Protein AF-A0A2N5ZML8-F1 (afdb_monomer)

Radius of gyration: 27.33 Å; Cα contacts (8 Å, |Δi|>4): 272; chains: 1; bounding box: 66×93×39 Å

pLDDT: mean 87.28, std 18.07, range [40.16, 98.75]

Organism: Muiribacterium halophilum (NCBI:txid2053465)

Mean predicted aligned error: 10.86 Å

Secondary structure (DSSP, 8-state):
--------SS---------------------------SEEEEEBTTB-BS--EEEESS-SSS--TTS-BPPPP-TTSEEEESSPPPTT-EEEE-TT---EETTEEP-SPPPEEE--TTS-BTTEEEESHHHHHHHHTT--HHHHHHHHHHHTTS----TGGGGS-TT-

Nearest PDB structures (foldseek):
  4uic-assembly1_A  TM=5.079E-01  e=5.083E-01  Geobacillus stearothermophilus
  4uj6-assembly1_A  TM=5.074E-01  e=5.748E-01  Geobacillus stearothermophilus
  2j71-assembly1_A  TM=3.634E-01  e=8.311E-01  Thermotoga maritima
  5fuc-assembly2_C  TM=2.654E-01  e=2.512E+00  Homo sapiens
  8i9v-assembly1_CK  TM=3.104E-01  e=4.940E+00  Thermochaetoides thermophila DSM 1495

Structure (mmCIF, N/CA/C/O backbone):
data_AF-A0A2N5ZML8-F1
#
_entry.id   AF-A0A2N5ZML8-F1
#
loop_
_atom_site.group_PDB
_atom_site.id
_atom_site.type_symbol
_atom_site.label_atom_id
_atom_site.label_alt_id
_atom_site.label_comp_id
_atom_site.label_asym_id
_atom_site.label_entity_id
_atom_site.label_seq_id
_atom_site.pdbx_PDB_ins_code
_atom_site.Cartn_x
_atom_site.Cartn_y
_atom_site.Cartn_z
_atom_site.occupancy
_atom_site.B_iso_or_equiv
_atom_site.auth_seq_id
_atom_site.auth_comp_id
_atom_site.auth_asym_id
_atom_site.auth_atom_id
_atom_site.pdbx_PDB_model_num
ATOM 1 N N . MET A 1 1 ? 26.554 -78.776 -4.660 1.00 40.16 1 MET A N 1
ATOM 2 C CA . MET A 1 1 ? 27.820 -78.808 -3.895 1.00 40.16 1 MET A CA 1
ATOM 3 C C . MET A 1 1 ? 28.630 -77.570 -4.257 1.00 40.16 1 MET A C 1
ATOM 5 O O . MET A 1 1 ? 28.949 -77.433 -5.425 1.00 40.16 1 MET A O 1
ATOM 9 N N . LYS A 1 2 ? 28.927 -76.731 -3.249 1.00 47.12 2 LYS A N 1
ATOM 10 C CA . LYS A 1 2 ? 30.032 -75.748 -3.158 1.00 47.12 2 LYS A CA 1
ATOM 11 C C . LYS A 1 2 ? 30.004 -74.610 -4.202 1.00 47.12 2 LYS A C 1
ATOM 13 O O . LYS A 1 2 ? 30.391 -74.798 -5.344 1.00 47.12 2 LYS A O 1
ATOM 18 N N . ASN A 1 3 ? 29.451 -73.437 -3.864 1.00 50.00 3 ASN A N 1
ATOM 19 C CA . ASN A 1 3 ? 30.192 -72.299 -3.277 1.00 50.00 3 ASN A CA 1
ATOM 20 C C . ASN A 1 3 ? 31.675 -72.317 -3.654 1.00 50.00 3 ASN A C 1
ATOM 22 O O . ASN A 1 3 ? 32.345 -73.254 -3.239 1.00 50.00 3 ASN A O 1
ATOM 26 N N . ASN A 1 4 ? 32.140 -71.306 -4.404 1.00 49.97 4 ASN A N 1
ATOM 27 C CA . ASN A 1 4 ? 33.482 -70.695 -4.325 1.00 49.97 4 ASN A CA 1
ATOM 28 C C . ASN A 1 4 ? 33.720 -69.713 -5.489 1.00 49.97 4 ASN A C 1
ATOM 30 O O . ASN A 1 4 ? 34.640 -69.885 -6.280 1.00 49.97 4 ASN A O 1
ATOM 34 N N . LEU A 1 5 ? 32.913 -68.655 -5.602 1.00 44.84 5 LEU A N 1
ATOM 35 C CA . LEU A 1 5 ? 33.304 -67.512 -6.441 1.00 44.84 5 LEU A CA 1
ATOM 36 C C . LEU A 1 5 ? 32.982 -66.177 -5.761 1.00 44.84 5 LEU A C 1
ATOM 38 O O . LEU A 1 5 ? 32.543 -65.220 -6.380 1.00 44.84 5 LEU A O 1
ATOM 42 N N . PHE A 1 6 ? 33.208 -66.152 -4.446 1.00 55.62 6 PHE A N 1
ATOM 43 C CA . PHE A 1 6 ? 33.085 -64.987 -3.566 1.00 55.62 6 PHE A CA 1
ATOM 44 C C . PHE A 1 6 ? 34.474 -64.403 -3.205 1.00 55.62 6 PHE A C 1
ATOM 46 O O . PHE A 1 6 ? 34.642 -63.813 -2.146 1.00 55.62 6 PHE A O 1
ATOM 53 N N . ILE A 1 7 ? 35.497 -64.614 -4.054 1.00 55.31 7 ILE A N 1
ATOM 54 C CA . ILE A 1 7 ? 36.909 -64.219 -3.813 1.00 55.31 7 ILE A CA 1
ATOM 55 C C . ILE A 1 7 ? 37.509 -63.488 -5.038 1.00 55.31 7 ILE A C 1
ATOM 57 O O . ILE A 1 7 ? 38.661 -63.667 -5.401 1.00 55.31 7 ILE A O 1
ATOM 61 N N . ILE A 1 8 ? 36.735 -62.635 -5.716 1.00 51.06 8 ILE A N 1
ATOM 62 C CA . ILE A 1 8 ? 37.294 -61.661 -6.690 1.00 51.06 8 ILE A CA 1
ATOM 63 C C . ILE A 1 8 ? 37.031 -60.215 -6.208 1.00 51.06 8 ILE A C 1
ATOM 65 O O . ILE A 1 8 ? 37.122 -59.242 -6.944 1.00 51.06 8 ILE A O 1
ATOM 69 N N . ILE A 1 9 ? 36.757 -60.064 -4.908 1.00 56.03 9 ILE A N 1
ATOM 70 C CA . ILE A 1 9 ? 36.720 -58.789 -4.184 1.00 56.03 9 ILE A CA 1
ATOM 71 C C . ILE A 1 9 ? 38.067 -58.637 -3.462 1.00 56.03 9 ILE A C 1
ATOM 73 O O . ILE A 1 9 ? 38.121 -58.889 -2.265 1.00 56.03 9 ILE A O 1
ATOM 77 N N . LEU A 1 10 ? 39.172 -58.322 -4.161 1.00 54.88 10 LEU A N 1
ATOM 78 C CA . LEU A 1 10 ? 40.371 -57.769 -3.485 1.00 54.88 10 LEU A CA 1
ATOM 79 C C . LEU A 1 10 ? 41.487 -57.173 -4.371 1.00 54.88 10 LEU A C 1
ATOM 81 O O . LEU A 1 10 ? 42.596 -57.018 -3.869 1.00 54.88 10 LEU A O 1
ATOM 85 N N . LEU A 1 11 ? 41.308 -56.857 -5.661 1.00 56.44 11 LEU A N 1
ATOM 86 C CA . LEU A 1 11 ? 42.501 -56.473 -6.444 1.00 56.44 11 LEU A CA 1
ATOM 87 C C . LEU A 1 11 ? 42.290 -55.518 -7.619 1.00 56.44 11 LEU A C 1
ATOM 89 O O . LEU A 1 11 ? 42.811 -55.755 -8.698 1.00 56.44 11 LEU A O 1
ATOM 93 N N . ILE A 1 12 ? 41.601 -54.400 -7.383 1.00 55.16 12 ILE A N 1
ATOM 94 C CA . ILE A 1 12 ? 41.799 -53.148 -8.136 1.00 55.16 12 ILE A CA 1
ATOM 95 C C . ILE A 1 12 ? 41.566 -51.989 -7.156 1.00 55.16 12 ILE A C 1
ATOM 97 O O . ILE A 1 12 ? 40.493 -51.414 -7.019 1.00 55.16 12 ILE A O 1
ATOM 101 N N . SER A 1 13 ? 42.605 -51.730 -6.367 1.00 53.75 13 SER A N 1
ATOM 102 C CA . SER A 1 13 ? 42.836 -50.439 -5.726 1.00 53.75 13 SER A CA 1
ATOM 103 C C . SER A 1 13 ? 43.884 -49.724 -6.577 1.00 53.75 13 SER A C 1
ATOM 105 O O . SER A 1 13 ? 44.772 -50.392 -7.103 1.00 53.75 13 SER A O 1
ATOM 107 N N . LEU A 1 14 ? 43.778 -48.396 -6.671 1.00 57.91 14 LEU A N 1
ATOM 108 C CA . LEU A 1 14 ? 44.571 -47.451 -7.478 1.00 57.91 14 LEU A CA 1
ATOM 109 C C . LEU A 1 14 ? 43.978 -47.094 -8.849 1.00 57.91 14 LEU A C 1
ATOM 111 O O . LEU A 1 14 ? 44.525 -47.420 -9.899 1.00 57.91 14 LEU A O 1
ATOM 115 N N . VAL A 1 15 ? 42.932 -46.266 -8.817 1.00 58.19 15 VAL A N 1
ATOM 116 C CA . VAL A 1 15 ? 42.762 -45.206 -9.820 1.00 58.19 15 VAL A CA 1
ATOM 117 C C . VAL A 1 15 ? 42.612 -43.876 -9.078 1.00 58.19 15 VAL A C 1
ATOM 119 O O . VAL A 1 15 ? 41.584 -43.577 -8.486 1.00 58.19 15 VAL A O 1
ATOM 122 N N . PHE A 1 16 ? 43.735 -43.161 -9.038 1.00 55.12 16 PHE A N 1
ATOM 123 C CA 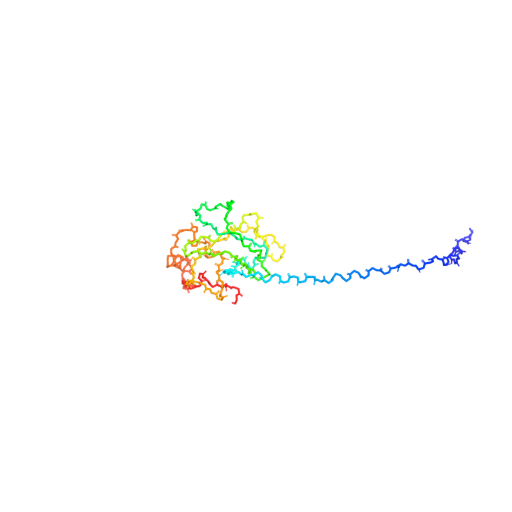. PHE A 1 16 ? 43.922 -41.710 -8.994 1.00 55.12 16 PHE A CA 1
ATOM 124 C C . PHE A 1 16 ? 42.802 -40.836 -8.399 1.00 55.12 16 PHE A C 1
ATOM 126 O O . PHE A 1 16 ? 41.847 -40.454 -9.070 1.00 55.12 16 PHE A O 1
ATOM 133 N N . LEU A 1 17 ? 43.032 -40.387 -7.158 1.00 52.25 17 LEU A N 1
ATOM 134 C CA . LEU A 1 17 ? 42.481 -39.134 -6.651 1.00 52.25 17 LEU A CA 1
ATOM 135 C C . LEU A 1 17 ? 43.165 -37.957 -7.361 1.00 52.25 17 LEU A C 1
ATOM 137 O O . LEU A 1 17 ? 44.281 -37.587 -7.005 1.00 52.25 17 LEU A O 1
ATOM 141 N N . THR A 1 18 ? 42.470 -37.332 -8.310 1.00 61.50 18 THR A N 1
ATOM 142 C CA . THR A 1 18 ? 42.708 -35.935 -8.704 1.00 61.50 18 THR A CA 1
ATOM 143 C C . THR A 1 18 ? 41.365 -35.270 -9.015 1.00 61.50 18 THR A C 1
ATOM 145 O O . THR A 1 18 ? 40.982 -35.144 -10.174 1.00 61.50 18 THR A O 1
ATOM 148 N N . SER A 1 19 ? 40.627 -34.843 -7.987 1.00 50.84 19 SER A N 1
ATOM 149 C CA . SER A 1 19 ? 39.637 -33.778 -8.177 1.00 50.84 19 SER A CA 1
ATOM 150 C C . SER A 1 19 ? 40.286 -32.482 -7.732 1.00 50.84 19 SER A C 1
ATOM 152 O O . SER A 1 19 ? 40.497 -32.239 -6.545 1.00 50.84 19 SER A O 1
ATOM 154 N N . CYS A 1 20 ? 40.672 -31.704 -8.735 1.00 63.31 20 CYS A N 1
ATOM 155 C CA . CYS A 1 20 ? 41.146 -30.342 -8.607 1.00 63.31 20 CYS A CA 1
ATOM 156 C C . CYS A 1 20 ? 40.059 -29.477 -7.956 1.00 63.31 20 CYS A C 1
ATOM 158 O O . CYS A 1 20 ? 38.864 -29.685 -8.176 1.00 63.31 20 CYS A O 1
ATOM 160 N N . GLY A 1 21 ? 40.503 -28.537 -7.126 1.00 56.66 21 GLY A N 1
ATOM 161 C CA . GLY A 1 21 ? 39.654 -27.596 -6.425 1.00 56.66 21 GLY A CA 1
ATOM 162 C C . GLY A 1 21 ? 38.862 -26.692 -7.366 1.00 56.66 21 GLY A C 1
ATOM 163 O O . GLY A 1 21 ? 39.328 -26.281 -8.424 1.00 56.66 21 GLY A O 1
ATOM 164 N N . GLY A 1 22 ? 37.666 -26.345 -6.909 1.00 48.38 22 GLY A N 1
ATOM 165 C CA . GLY A 1 22 ? 36.822 -25.299 -7.466 1.00 48.38 22 GLY A CA 1
ATOM 166 C C . GLY A 1 22 ? 36.186 -24.535 -6.316 1.00 48.38 22 GLY A C 1
ATOM 167 O O . GLY A 1 22 ? 34.977 -24.583 -6.127 1.00 48.38 22 GLY A O 1
ATOM 168 N N . GLY A 1 23 ? 37.016 -23.889 -5.494 1.00 50.84 23 GLY A N 1
ATOM 169 C CA . GLY A 1 23 ? 36.563 -22.888 -4.535 1.00 50.84 23 GLY A CA 1
ATOM 170 C C . GLY A 1 23 ? 36.139 -21.641 -5.298 1.00 50.84 23 GLY A C 1
ATOM 171 O O . GLY A 1 23 ? 36.911 -20.694 -5.417 1.00 50.84 23 GLY A O 1
ATOM 172 N N . GLY A 1 24 ? 34.932 -21.669 -5.860 1.00 46.97 24 GLY A N 1
ATOM 173 C CA . GLY A 1 24 ? 34.256 -20.496 -6.394 1.00 46.97 24 GLY A CA 1
ATOM 174 C C . GLY A 1 24 ? 33.826 -19.608 -5.237 1.00 46.97 24 GLY A C 1
ATOM 175 O O . GLY A 1 24 ? 32.663 -19.598 -4.854 1.00 46.97 24 GLY A O 1
ATOM 176 N N . GLY A 1 25 ? 34.787 -18.897 -4.649 1.00 45.62 25 GLY A N 1
ATOM 177 C CA . GLY A 1 25 ? 34.514 -17.730 -3.829 1.00 45.62 25 GLY A CA 1
ATOM 178 C C . GLY A 1 25 ? 33.960 -16.644 -4.737 1.00 45.62 25 GLY A C 1
ATOM 179 O O . GLY A 1 25 ? 34.689 -15.750 -5.156 1.00 45.62 25 GLY A O 1
ATOM 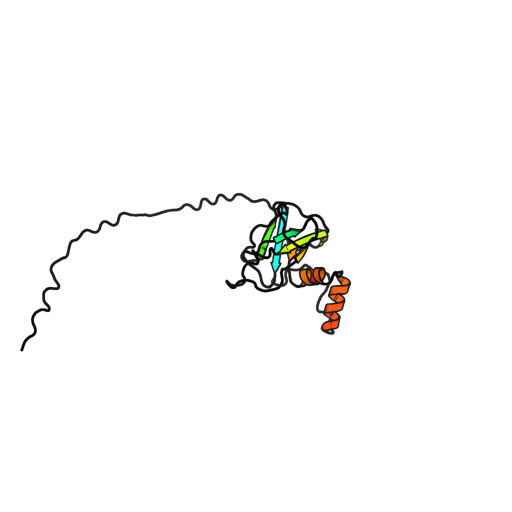180 N N . SER A 1 26 ? 32.676 -16.739 -5.069 1.00 48.50 26 SER A N 1
ATOM 181 C CA . SER A 1 26 ? 31.911 -15.569 -5.458 1.00 48.50 26 SER A CA 1
ATOM 182 C C . SER A 1 26 ? 31.920 -14.667 -4.238 1.00 48.50 26 SER A C 1
ATOM 184 O O . SER A 1 26 ? 31.148 -14.849 -3.300 1.00 48.50 26 SER A O 1
ATOM 186 N N . THR A 1 27 ? 32.847 -13.712 -4.218 1.00 50.59 27 THR A N 1
ATOM 187 C CA . THR A 1 27 ? 32.630 -12.484 -3.468 1.00 50.59 27 THR A CA 1
ATOM 188 C C . THR A 1 27 ? 31.223 -12.032 -3.838 1.00 50.59 27 THR A C 1
ATOM 190 O O . THR A 1 27 ? 30.980 -11.839 -5.037 1.00 50.59 27 THR A O 1
ATOM 193 N N . PRO A 1 28 ? 30.279 -11.884 -2.893 1.00 48.94 28 PRO A N 1
ATOM 194 C CA . PRO A 1 28 ? 29.143 -11.053 -3.196 1.00 48.94 28 PRO A CA 1
ATOM 195 C C . PRO A 1 28 ? 29.774 -9.698 -3.489 1.00 48.94 28 PRO A C 1
ATOM 197 O O . PRO A 1 28 ? 30.307 -9.032 -2.598 1.00 48.94 28 PRO A O 1
ATOM 200 N N . ILE A 1 29 ? 29.790 -9.315 -4.765 1.00 44.28 29 ILE A N 1
ATOM 201 C CA . ILE A 1 29 ? 29.773 -7.909 -5.114 1.00 44.28 29 ILE A CA 1
ATOM 202 C C . ILE A 1 29 ? 28.430 -7.465 -4.550 1.00 44.28 29 ILE A C 1
ATOM 204 O O . ILE A 1 29 ? 27.406 -7.469 -5.222 1.00 44.28 29 ILE A O 1
ATOM 208 N N . SER A 1 30 ? 28.440 -7.145 -3.257 1.00 47.50 30 SER A N 1
ATOM 209 C CA . SER A 1 30 ? 27.522 -6.191 -2.685 1.00 47.50 30 SER A CA 1
ATOM 210 C C . SER A 1 30 ? 27.957 -4.869 -3.299 1.00 47.50 30 SER A C 1
ATOM 212 O O . SER A 1 30 ? 28.601 -4.029 -2.675 1.00 47.50 30 SER A O 1
ATOM 214 N N . SER A 1 31 ? 27.670 -4.708 -4.591 1.00 43.41 31 SER A N 1
ATOM 215 C CA . SER A 1 31 ? 27.354 -3.405 -5.125 1.00 43.41 31 SER A CA 1
ATOM 216 C C . SER A 1 31 ? 26.086 -3.022 -4.383 1.00 43.41 31 SER A C 1
ATOM 218 O O . SER A 1 31 ? 24.978 -3.228 -4.874 1.00 43.41 31 SER A O 1
ATOM 220 N N . SER A 1 32 ? 26.248 -2.528 -3.154 1.00 47.50 32 SER A N 1
ATOM 221 C CA . SER A 1 32 ? 25.233 -1.724 -2.509 1.00 47.50 32 SER A CA 1
ATOM 222 C C . SER A 1 32 ? 25.184 -0.442 -3.330 1.00 47.50 32 SER A C 1
ATOM 224 O O . SER A 1 32 ? 25.756 0.591 -2.977 1.00 47.50 32 SER A O 1
ATOM 226 N N . THR A 1 33 ? 24.566 -0.519 -4.506 1.00 55.53 33 THR A N 1
ATOM 227 C CA . THR A 1 33 ? 23.884 0.632 -5.064 1.00 55.53 33 THR A CA 1
ATOM 228 C C . THR A 1 33 ? 22.935 1.043 -3.957 1.00 55.53 33 THR A C 1
ATOM 230 O O . THR A 1 33 ? 21.946 0.363 -3.703 1.00 55.53 33 THR A O 1
ATOM 233 N N . ASN A 1 34 ? 23.327 2.072 -3.205 1.00 70.69 34 ASN A N 1
ATOM 234 C CA . ASN A 1 34 ? 22.455 2.713 -2.242 1.00 70.69 34 ASN A CA 1
ATOM 235 C C . ASN A 1 34 ? 21.340 3.330 -3.079 1.00 70.69 34 ASN A C 1
ATOM 237 O O . ASN A 1 34 ? 21.493 4.425 -3.619 1.00 70.69 34 ASN A O 1
ATOM 241 N N . VAL A 1 35 ? 20.276 2.562 -3.299 1.00 81.19 35 VAL A N 1
ATOM 242 C CA . VAL A 1 35 ? 19.078 3.054 -3.958 1.00 81.19 35 VAL A CA 1
ATOM 243 C C . VAL A 1 35 ? 18.432 3.995 -2.953 1.00 81.19 35 VAL A C 1
ATOM 245 O O . VAL A 1 35 ? 18.005 3.572 -1.882 1.00 81.19 35 VAL A O 1
ATOM 248 N N . SER A 1 36 ? 18.449 5.287 -3.265 1.00 91.38 36 SER A N 1
ATOM 249 C CA . SER A 1 36 ? 17.751 6.284 -2.465 1.00 91.38 36 SER A CA 1
ATOM 250 C C . SER A 1 36 ? 16.292 6.283 -2.887 1.00 91.38 36 SER A C 1
ATOM 252 O O . SER A 1 36 ? 15.984 6.634 -4.026 1.00 91.38 36 SER A O 1
ATOM 254 N N . TYR A 1 37 ? 15.404 5.893 -1.980 1.00 94.75 37 TYR A N 1
ATOM 255 C CA . TYR A 1 37 ? 13.969 5.998 -2.205 1.00 94.75 37 TYR A CA 1
ATOM 256 C C . TYR A 1 37 ? 13.481 7.411 -1.880 1.00 94.75 37 TYR A C 1
ATOM 258 O O . TYR A 1 37 ? 13.933 8.024 -0.913 1.00 94.75 37 TYR A O 1
ATOM 266 N N . ALA A 1 38 ? 12.568 7.924 -2.701 1.00 95.88 38 ALA A N 1
ATOM 267 C CA . ALA A 1 38 ? 11.827 9.150 -2.440 1.00 95.88 38 ALA A CA 1
ATOM 268 C C . ALA A 1 38 ? 10.822 8.951 -1.295 1.00 95.88 38 ALA A C 1
ATOM 270 O O . ALA A 1 38 ? 10.658 9.841 -0.466 1.00 95.88 38 ALA A O 1
ATOM 271 N N . PHE A 1 39 ? 10.190 7.775 -1.224 1.00 97.06 39 PHE A N 1
ATOM 272 C CA . PHE A 1 39 ? 9.391 7.338 -0.080 1.00 97.06 39 PHE A CA 1
ATOM 273 C C . PHE A 1 39 ? 9.321 5.808 -0.005 1.00 97.06 39 PHE A C 1
ATOM 275 O O . PHE A 1 39 ? 9.642 5.105 -0.970 1.00 97.06 39 PHE A O 1
ATOM 282 N N . THR A 1 40 ? 8.893 5.298 1.152 1.00 98.00 40 THR A N 1
ATOM 283 C CA . THR A 1 40 ? 8.691 3.864 1.383 1.00 98.00 40 THR A CA 1
ATOM 284 C C . THR A 1 40 ? 7.248 3.549 1.754 1.00 98.00 40 THR A C 1
ATOM 286 O O . THR A 1 40 ? 6.505 4.412 2.228 1.00 98.00 40 THR A O 1
ATOM 289 N N . GLY A 1 41 ? 6.847 2.305 1.523 1.00 98.00 41 GLY A N 1
ATOM 290 C CA . GLY A 1 41 ? 5.557 1.775 1.935 1.00 98.00 41 GLY A CA 1
ATOM 291 C C . GLY A 1 41 ? 5.684 0.376 2.519 1.00 98.00 41 GLY A C 1
ATOM 292 O O . GLY A 1 41 ? 6.760 -0.224 2.488 1.00 98.00 41 GLY A O 1
ATOM 293 N N . VAL A 1 42 ? 4.587 -0.123 3.078 1.00 98.44 42 VAL A N 1
ATOM 294 C CA . VAL A 1 42 ? 4.480 -1.482 3.613 1.00 98.44 42 VAL A CA 1
ATOM 295 C C . VAL A 1 42 ? 3.187 -2.140 3.145 1.00 98.44 42 VAL A C 1
ATOM 297 O O . VAL A 1 42 ? 2.116 -1.546 3.245 1.00 98.44 42 VAL A O 1
ATOM 300 N N . ALA A 1 43 ? 3.298 -3.357 2.616 1.00 98.12 43 ALA A N 1
ATOM 301 C CA . ALA A 1 43 ? 2.182 -4.187 2.173 1.00 98.12 43 ALA A CA 1
ATOM 302 C C . ALA A 1 43 ? 1.766 -5.166 3.280 1.00 98.12 43 ALA A C 1
ATOM 304 O O . ALA A 1 43 ? 2.560 -6.033 3.663 1.00 98.12 43 ALA A O 1
ATOM 305 N N . VAL A 1 44 ? 0.535 -5.037 3.784 1.00 96.19 44 VAL A N 1
ATOM 306 C CA . VAL A 1 44 ? 0.082 -5.744 4.990 1.00 96.19 44 VAL A CA 1
ATOM 307 C C . VAL A 1 44 ? -1.269 -6.436 4.790 1.00 96.19 44 VAL A C 1
ATOM 309 O O . VAL A 1 44 ? -2.317 -5.819 4.945 1.00 96.19 44 VAL A O 1
ATOM 312 N N . ASP A 1 45 ? -1.232 -7.738 4.510 1.00 89.19 45 ASP A N 1
ATOM 313 C CA . ASP A 1 45 ? -2.352 -8.687 4.575 1.00 89.19 45 ASP A CA 1
ATOM 314 C C . ASP A 1 45 ? -1.876 -10.143 4.812 1.00 89.19 45 ASP A C 1
ATOM 316 O O . ASP A 1 45 ? -1.816 -10.979 3.903 1.00 89.19 45 ASP A O 1
ATOM 320 N N . PRO A 1 46 ? -1.520 -10.473 6.064 1.00 92.75 46 PRO A N 1
ATOM 321 C CA . PRO A 1 46 ? -0.160 -10.328 6.626 1.00 92.75 46 PRO A CA 1
ATOM 322 C C . PRO A 1 46 ? 0.977 -9.807 5.706 1.00 92.75 46 PRO A C 1
ATOM 324 O O . PRO A 1 46 ? 0.770 -9.567 4.527 1.00 92.75 46 PRO A O 1
ATOM 327 N N . TYR A 1 47 ? 2.218 -9.629 6.188 1.00 97.69 47 TYR A N 1
ATOM 328 C CA . TYR A 1 47 ? 3.290 -9.109 5.313 1.00 97.69 47 TYR A CA 1
ATOM 329 C C . TYR A 1 47 ? 3.420 -9.893 3.998 1.00 97.69 47 TYR A C 1
ATOM 331 O O . TYR A 1 47 ? 3.579 -11.122 4.001 1.00 97.69 47 TYR A O 1
ATOM 339 N N . ILE A 1 48 ? 3.343 -9.157 2.886 1.00 98.25 48 ILE A N 1
ATOM 340 C CA . ILE A 1 48 ? 3.424 -9.700 1.531 1.00 98.25 48 ILE A CA 1
ATOM 341 C C . ILE A 1 48 ? 4.824 -9.434 0.993 1.00 98.25 48 ILE A C 1
ATOM 343 O O . ILE A 1 48 ? 5.208 -8.285 0.784 1.00 98.25 48 ILE A O 1
ATOM 347 N N . GLN A 1 49 ? 5.576 -10.497 0.734 1.00 98.56 49 GLN A N 1
ATOM 348 C CA . GLN A 1 49 ? 6.919 -10.454 0.163 1.00 98.56 49 GLN A CA 1
ATOM 349 C C . GLN A 1 49 ? 6.863 -10.502 -1.368 1.00 98.56 49 GLN A C 1
ATOM 351 O O . GLN A 1 49 ? 6.038 -11.211 -1.939 1.00 98.56 49 GLN A O 1
ATOM 356 N N . ASN A 1 50 ? 7.799 -9.839 -2.044 1.00 98.44 50 ASN A N 1
ATOM 357 C CA . ASN A 1 50 ? 7.961 -9.812 -3.501 1.00 98.44 50 ASN A CA 1
ATOM 358 C C . ASN A 1 50 ? 6.807 -9.152 -4.279 1.00 98.44 50 ASN A C 1
ATOM 360 O O . ASN A 1 50 ? 6.740 -9.296 -5.501 1.00 98.44 50 ASN A O 1
ATOM 364 N N . ALA A 1 51 ? 5.917 -8.426 -3.603 1.00 98.69 51 ALA A N 1
ATOM 365 C CA . ALA A 1 51 ? 4.886 -7.633 -4.257 1.00 98.69 51 ALA A CA 1
ATOM 366 C C . ALA A 1 51 ? 5.490 -6.361 -4.864 1.00 98.69 51 ALA A C 1
ATOM 368 O O . ALA A 1 51 ? 6.474 -5.824 -4.349 1.00 98.69 51 ALA A O 1
ATOM 369 N N . LYS A 1 52 ? 4.900 -5.857 -5.948 1.00 98.69 52 LYS A N 1
ATOM 370 C CA . LYS A 1 52 ? 5.220 -4.536 -6.503 1.00 98.69 52 LYS A CA 1
ATOM 371 C C . LYS A 1 52 ? 3.987 -3.654 -6.528 1.00 98.69 52 LYS A C 1
ATOM 373 O O . LYS A 1 52 ? 2.873 -4.142 -6.689 1.00 98.69 52 LYS A O 1
ATOM 378 N N . PHE A 1 53 ? 4.224 -2.356 -6.434 1.00 98.75 53 PHE A N 1
ATOM 379 C CA . PHE A 1 53 ? 3.207 -1.320 -6.451 1.00 98.75 53 PHE A CA 1
ATOM 380 C C . PHE A 1 53 ? 3.548 -0.286 -7.514 1.00 98.75 53 PHE A C 1
ATOM 382 O O . PHE A 1 53 ? 4.724 -0.075 -7.817 1.00 98.75 53 PHE A O 1
ATOM 389 N N . TYR A 1 54 ? 2.536 0.370 -8.060 1.00 98.75 54 TYR A N 1
ATOM 390 C CA . TYR A 1 54 ? 2.705 1.492 -8.972 1.00 98.75 54 TYR A CA 1
ATOM 391 C C . TYR A 1 54 ? 1.985 2.732 -8.448 1.00 98.75 54 TYR A C 1
ATOM 393 O O . TYR A 1 54 ? 1.037 2.625 -7.666 1.00 98.75 54 TYR A O 1
ATOM 401 N N . ILE A 1 55 ? 2.486 3.903 -8.839 1.00 98.50 55 ILE A N 1
ATOM 402 C CA . ILE A 1 55 ? 1.791 5.171 -8.618 1.00 98.50 55 ILE A CA 1
ATOM 403 C C . ILE A 1 55 ? 0.886 5.391 -9.825 1.00 98.50 55 ILE A C 1
ATOM 405 O O . ILE A 1 55 ? 1.387 5.699 -10.904 1.00 98.50 55 ILE A O 1
ATOM 409 N N . ASP A 1 56 ? -0.413 5.232 -9.618 1.00 97.50 56 ASP A N 1
ATOM 410 C CA . ASP A 1 56 ? -1.449 5.461 -10.620 1.00 97.50 56 ASP A CA 1
ATOM 411 C C . ASP A 1 56 ? -1.654 6.975 -10.775 1.00 97.50 56 ASP A C 1
ATOM 413 O O . ASP A 1 56 ? -2.313 7.631 -9.961 1.00 97.50 56 ASP A O 1
ATOM 417 N N . LYS A 1 57 ? -0.961 7.565 -11.752 1.00 94.31 57 LYS A N 1
ATOM 418 C CA . LYS A 1 57 ? -0.862 9.031 -11.900 1.00 94.31 57 LYS A CA 1
ATOM 419 C C . LYS A 1 57 ? -2.070 9.621 -12.618 1.00 94.31 57 LYS A C 1
ATOM 421 O O . LYS A 1 57 ? -2.297 10.830 -12.518 1.00 94.31 57 LYS A O 1
ATOM 426 N N . ASN A 1 58 ? -2.781 8.812 -13.393 1.00 94.81 58 ASN A N 1
ATOM 427 C CA . ASN A 1 58 ? -3.964 9.220 -14.145 1.00 94.81 58 ASN A CA 1
ATOM 428 C C . ASN A 1 58 ? -5.277 8.722 -13.511 1.00 94.81 58 ASN A C 1
ATOM 430 O O . ASN A 1 58 ? -6.337 9.116 -14.001 1.00 94.81 58 ASN A O 1
ATOM 434 N N . ASP A 1 59 ? -5.193 7.951 -12.423 1.00 95.06 59 ASP A N 1
ATOM 435 C CA . ASP A 1 59 ? -6.301 7.381 -11.648 1.00 95.06 59 ASP A CA 1
ATOM 436 C C . ASP A 1 59 ? -7.256 6.542 -12.509 1.00 95.06 59 ASP A C 1
ATOM 438 O O . ASP A 1 59 ? -8.481 6.625 -12.388 1.00 95.06 59 ASP A O 1
ATOM 442 N N . ASP A 1 60 ? -6.696 5.759 -13.435 1.00 95.44 60 ASP A N 1
ATOM 443 C CA . ASP A 1 60 ? -7.475 4.865 -14.300 1.00 95.44 60 ASP A CA 1
ATOM 444 C C . ASP A 1 60 ? -7.547 3.420 -13.780 1.00 95.44 60 ASP A C 1
ATOM 446 O O . ASP A 1 60 ? -8.302 2.601 -14.318 1.00 95.44 60 ASP A O 1
ATOM 450 N N . GLY A 1 61 ? -6.818 3.112 -12.703 1.00 95.06 61 GLY A N 1
ATOM 451 C CA . GLY A 1 61 ? -6.783 1.796 -12.075 1.00 95.06 61 GLY A CA 1
ATOM 452 C C . GLY A 1 61 ? -5.997 0.745 -12.851 1.00 95.06 61 GLY A C 1
ATOM 453 O O . GLY A 1 61 ? -6.047 -0.430 -12.484 1.00 95.06 61 GLY A O 1
ATOM 454 N N . VAL A 1 62 ? -5.262 1.119 -13.899 1.00 96.00 62 VAL A N 1
ATOM 455 C CA . VAL A 1 62 ? -4.551 0.196 -14.786 1.00 96.00 62 VAL A CA 1
ATOM 456 C C . VAL A 1 62 ? -3.100 0.623 -14.941 1.00 96.00 62 VAL A C 1
ATOM 458 O O . VAL A 1 62 ? -2.797 1.647 -15.543 1.00 96.00 62 VAL A O 1
ATOM 461 N N . TYR A 1 63 ? -2.187 -0.247 -14.501 1.00 97.00 63 TYR A N 1
ATOM 462 C CA . TYR A 1 63 ? -0.764 -0.008 -14.712 1.00 97.00 63 TYR A CA 1
ATOM 463 C C . TYR A 1 63 ? -0.444 0.207 -16.197 1.00 97.00 63 TYR A C 1
ATOM 465 O O . TYR A 1 63 ? -0.673 -0.679 -17.031 1.00 97.00 63 TYR A O 1
ATOM 473 N N . SER A 1 64 ? 0.120 1.372 -16.504 1.00 94.88 64 SER A N 1
ATOM 474 C CA . SER A 1 64 ? 0.450 1.798 -17.862 1.00 94.88 64 SER A CA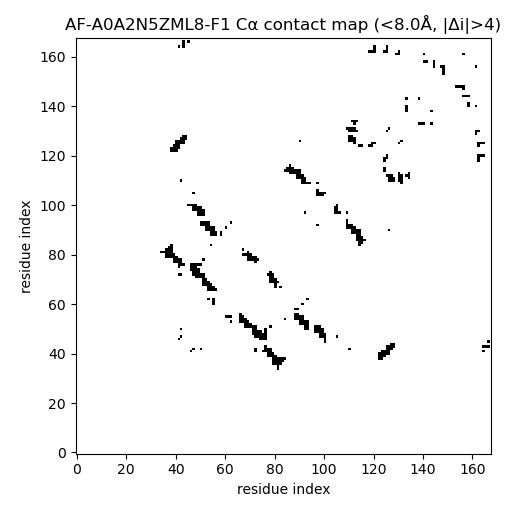 1
ATOM 475 C C . SER A 1 64 ? 1.928 2.172 -18.018 1.00 94.88 64 SER A C 1
ATOM 477 O O . SER A 1 64 ? 2.620 2.542 -17.067 1.00 94.88 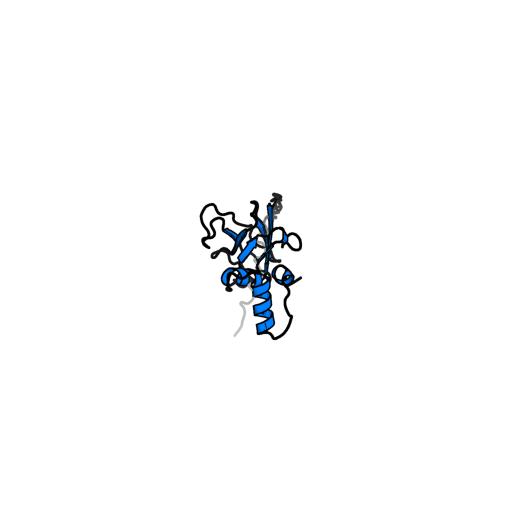64 SER A O 1
ATOM 479 N N . ASP A 1 65 ? 2.431 2.098 -19.256 1.00 91.44 65 ASP A N 1
ATOM 480 C CA . ASP A 1 65 ? 3.807 2.492 -19.574 1.00 91.44 65 ASP A CA 1
ATOM 481 C C . ASP A 1 65 ? 4.072 3.948 -19.150 1.00 91.44 65 ASP A C 1
ATOM 483 O O . ASP A 1 65 ? 3.418 4.883 -19.616 1.00 91.44 65 ASP A O 1
ATOM 487 N N . GLY A 1 66 ? 5.084 4.138 -18.301 1.00 91.38 66 GLY A N 1
ATOM 488 C CA . GLY A 1 66 ? 5.484 5.446 -17.776 1.00 91.38 66 GLY A CA 1
ATOM 489 C C . GLY A 1 66 ? 5.028 5.723 -16.345 1.00 91.38 66 GLY A C 1
ATOM 490 O O . GLY A 1 66 ? 5.469 6.715 -15.767 1.00 91.38 66 GLY A O 1
ATOM 491 N N . GLU A 1 67 ? 4.215 4.853 -15.749 1.00 97.06 67 GLU A N 1
ATOM 492 C CA . GLU A 1 67 ? 3.874 4.966 -14.335 1.00 97.06 67 GLU A CA 1
ATOM 493 C C . GLU A 1 67 ? 5.014 4.465 -13.437 1.00 97.06 67 GLU A C 1
ATOM 495 O O . GLU A 1 67 ? 5.602 3.406 -13.711 1.00 97.06 67 GLU A O 1
ATOM 500 N N . PRO A 1 68 ? 5.351 5.201 -12.359 1.00 97.94 68 PRO A N 1
ATOM 501 C CA . PRO A 1 68 ? 6.409 4.793 -11.448 1.00 97.94 68 PRO A CA 1
ATOM 502 C C . PRO A 1 68 ? 6.100 3.439 -10.814 1.00 97.94 68 PRO A C 1
ATOM 504 O O . PRO A 1 68 ? 5.009 3.237 -10.287 1.00 97.94 68 PRO A O 1
ATOM 507 N N . LEU A 1 69 ? 7.084 2.540 -10.811 1.00 98.19 69 LEU A N 1
ATOM 508 C CA . LEU A 1 69 ? 6.990 1.198 -10.234 1.00 98.19 69 LEU A CA 1
ATOM 509 C C . LEU A 1 69 ? 7.940 1.068 -9.037 1.00 98.19 69 LEU A C 1
ATOM 511 O O . LEU A 1 69 ? 9.082 1.534 -9.080 1.00 98.19 69 LEU A O 1
ATOM 515 N N . SER A 1 70 ? 7.486 0.417 -7.971 1.00 98.56 70 SER A N 1
ATOM 516 C CA . SER A 1 70 ? 8.265 0.224 -6.753 1.00 98.56 70 SER A CA 1
ATOM 517 C C . SER A 1 70 ? 9.349 -0.847 -6.908 1.00 98.56 70 SER A C 1
ATOM 519 O O . SER A 1 70 ? 9.334 -1.692 -7.813 1.00 98.56 70 SER A O 1
ATOM 521 N N . SER A 1 71 ? 10.259 -0.890 -5.935 1.00 98.56 71 SER A N 1
ATOM 522 C CA . SER A 1 71 ? 10.995 -2.115 -5.625 1.00 98.56 71 SER A CA 1
ATOM 523 C C . SER A 1 71 ? 10.026 -3.250 -5.270 1.00 98.56 71 SER A C 1
ATOM 525 O O . SER A 1 71 ? 8.886 -3.011 -4.871 1.00 98.56 71 SER A O 1
ATOM 527 N N . ALA A 1 72 ? 10.492 -4.495 -5.368 1.00 98.56 72 ALA A N 1
ATOM 528 C CA . ALA A 1 72 ? 9.775 -5.605 -4.753 1.00 98.56 72 ALA A CA 1
ATOM 529 C C . ALA A 1 72 ? 9.762 -5.428 -3.222 1.00 98.56 72 ALA A C 1
ATOM 531 O O . ALA A 1 72 ? 10.756 -4.948 -2.664 1.00 98.56 72 ALA A O 1
ATOM 532 N N . SER A 1 73 ? 8.661 -5.789 -2.564 1.00 98.62 73 SER A N 1
ATOM 533 C CA . SER A 1 73 ? 8.565 -5.773 -1.107 1.00 98.62 73 SER A CA 1
ATOM 534 C C . SER A 1 73 ? 9.444 -6.850 -0.468 1.00 98.62 73 SER A C 1
ATOM 536 O O . SER A 1 73 ? 9.612 -7.944 -1.015 1.00 98.62 73 SER A O 1
ATOM 538 N N . ASP A 1 74 ? 10.023 -6.545 0.688 1.00 98.06 74 ASP A N 1
ATOM 539 C CA . ASP A 1 74 ? 10.863 -7.475 1.441 1.00 98.06 74 ASP A CA 1
ATOM 540 C C . ASP A 1 74 ? 10.051 -8.424 2.348 1.00 98.06 74 ASP A C 1
ATOM 542 O O . ASP A 1 74 ? 8.826 -8.507 2.268 1.00 98.06 74 ASP A O 1
ATOM 546 N N . GLU A 1 75 ? 10.738 -9.191 3.200 1.00 96.88 75 GLU A N 1
ATOM 547 C CA . GLU A 1 75 ? 10.120 -10.138 4.147 1.00 96.88 75 GLU A CA 1
ATOM 548 C C . GLU A 1 75 ? 9.189 -9.468 5.171 1.00 96.88 75 GLU A C 1
ATOM 550 O O . GLU A 1 75 ? 8.314 -10.133 5.725 1.00 96.88 75 GLU A O 1
ATOM 555 N N . ASN A 1 76 ? 9.345 -8.162 5.396 1.00 96.56 76 ASN A N 1
ATOM 556 C CA . ASN A 1 76 ? 8.498 -7.350 6.269 1.00 96.56 76 ASN A CA 1
ATOM 557 C C . ASN A 1 76 ? 7.479 -6.529 5.461 1.00 96.56 76 ASN A C 1
ATOM 559 O O . ASN A 1 76 ? 6.942 -5.544 5.959 1.00 96.56 76 ASN A O 1
ATOM 563 N N . GLY A 1 77 ? 7.260 -6.878 4.190 1.00 97.94 77 GLY A N 1
ATOM 564 C CA . GLY A 1 77 ? 6.343 -6.178 3.297 1.00 97.94 77 GLY A CA 1
ATOM 565 C C . GLY A 1 77 ? 6.820 -4.793 2.859 1.00 97.94 77 GLY A C 1
ATOM 566 O O . GLY A 1 77 ? 6.058 -4.086 2.200 1.00 97.94 77 GLY A O 1
ATOM 567 N N . VAL A 1 78 ? 8.049 -4.381 3.187 1.00 98.19 78 VAL A N 1
ATOM 568 C CA . VAL A 1 78 ? 8.534 -3.021 2.922 1.00 98.19 78 VAL A CA 1
ATOM 569 C C . VAL A 1 78 ? 9.021 -2.892 1.486 1.00 98.19 78 VAL A C 1
ATOM 571 O O . VAL A 1 78 ? 9.841 -3.683 1.025 1.00 98.19 78 VAL A O 1
ATOM 574 N N . PHE A 1 79 ? 8.558 -1.859 0.789 1.00 98.62 79 PHE A N 1
ATOM 575 C CA . PHE A 1 79 ? 8.982 -1.501 -0.566 1.00 98.62 79 PHE A CA 1
ATOM 576 C C . PHE A 1 79 ? 9.300 -0.002 -0.661 1.00 98.62 79 PHE A C 1
ATOM 578 O O . PHE A 1 79 ? 8.961 0.782 0.230 1.00 98.62 79 PHE A O 1
ATOM 585 N N . GLY A 1 80 ? 9.944 0.420 -1.749 1.00 98.19 80 GLY A N 1
ATOM 586 C CA . GLY A 1 80 ? 10.282 1.823 -1.979 1.00 98.19 80 GLY A CA 1
ATOM 587 C C . GLY A 1 80 ? 10.091 2.273 -3.421 1.00 98.19 80 GLY A C 1
ATOM 588 O O . GLY A 1 80 ? 10.227 1.484 -4.357 1.00 98.19 80 GLY A O 1
ATOM 589 N N . PHE A 1 81 ? 9.808 3.562 -3.590 1.00 98.25 81 PHE A N 1
ATOM 590 C CA . PHE A 1 81 ? 9.787 4.239 -4.885 1.00 98.25 81 PHE A CA 1
ATOM 591 C C . PHE A 1 81 ? 10.963 5.201 -4.983 1.00 98.25 81 PHE A C 1
ATOM 593 O O . PHE A 1 81 ? 11.272 5.913 -4.032 1.00 98.25 81 PHE A O 1
ATOM 600 N N . THR A 1 82 ? 11.627 5.247 -6.133 1.00 97.38 82 THR A N 1
ATOM 601 C CA . THR A 1 82 ? 12.671 6.250 -6.414 1.00 97.38 82 THR A CA 1
ATOM 602 C C . THR A 1 82 ? 12.093 7.583 -6.884 1.00 97.38 82 THR A C 1
ATOM 604 O O . THR A 1 82 ? 12.784 8.596 -6.853 1.00 97.38 82 THR A O 1
ATOM 607 N N . GLU A 1 83 ? 10.832 7.583 -7.308 1.00 96.56 83 GLU A N 1
ATOM 608 C CA . GLU A 1 83 ? 10.088 8.766 -7.730 1.00 96.56 83 GLU A CA 1
ATOM 609 C C . GLU A 1 83 ? 9.085 9.186 -6.653 1.00 96.56 83 GLU A C 1
ATOM 611 O O . GLU A 1 83 ? 8.572 8.353 -5.905 1.00 96.56 83 GLU A O 1
ATOM 616 N N . SER A 1 84 ? 8.806 10.486 -6.564 1.00 95.50 84 SER A N 1
ATOM 617 C CA . SER A 1 84 ? 7.884 11.028 -5.565 1.00 95.50 84 SER A CA 1
ATOM 618 C C . SER A 1 84 ? 6.413 10.836 -5.954 1.00 95.50 84 SER A C 1
ATOM 620 O O . SER A 1 84 ? 6.023 10.965 -7.120 1.00 95.50 84 SER A O 1
ATOM 622 N N . ALA A 1 85 ? 5.578 10.622 -4.940 1.00 96.62 85 ALA A N 1
ATOM 623 C CA . ALA A 1 85 ? 4.128 10.749 -5.030 1.00 96.62 85 ALA A CA 1
ATOM 624 C C . ALA A 1 85 ? 3.675 12.153 -4.590 1.00 96.62 85 ALA A C 1
ATOM 626 O O . ALA A 1 85 ? 4.337 12.812 -3.783 1.00 96.62 85 ALA A O 1
ATOM 627 N N . ASN A 1 86 ? 2.545 12.607 -5.123 1.00 96.88 86 ASN A N 1
ATOM 628 C CA . ASN A 1 86 ? 1.817 13.777 -4.647 1.00 96.88 86 ASN A CA 1
ATOM 629 C C . ASN A 1 86 ? 0.674 13.331 -3.733 1.00 96.88 86 ASN A C 1
ATOM 631 O O . ASN A 1 86 ? 0.150 12.228 -3.882 1.00 96.88 86 ASN A O 1
ATOM 635 N N . LYS A 1 87 ? 0.257 14.204 -2.806 1.00 97.12 87 LYS A N 1
ATOM 636 C CA . LYS A 1 87 ? -0.949 13.963 -2.001 1.00 97.12 87 LYS A CA 1
ATOM 637 C C . LYS A 1 87 ? -2.141 13.716 -2.933 1.00 97.12 87 LYS A C 1
ATOM 639 O O . LYS A 1 87 ? -2.391 14.544 -3.809 1.00 97.12 87 LYS A O 1
ATOM 644 N N . GLY A 1 88 ? -2.850 12.611 -2.727 1.00 96.06 88 GLY A N 1
ATOM 645 C CA . GLY A 1 88 ? -3.980 12.193 -3.560 1.00 96.06 88 GLY A CA 1
ATOM 646 C C . GLY A 1 88 ? -3.644 11.151 -4.632 1.00 96.06 88 GLY A C 1
ATOM 647 O O . GLY A 1 88 ? -4.565 10.503 -5.122 1.00 96.06 88 GLY A O 1
ATOM 648 N N . ASP A 1 89 ? -2.365 10.942 -4.971 1.00 97.50 89 ASP A N 1
ATOM 649 C CA . ASP A 1 89 ? -1.973 9.874 -5.901 1.00 97.50 89 ASP A CA 1
ATOM 650 C C . ASP A 1 89 ? -2.384 8.504 -5.328 1.00 97.50 89 ASP A C 1
ATOM 652 O O . ASP A 1 89 ? -2.209 8.253 -4.129 1.00 97.50 89 ASP A O 1
ATOM 656 N N . LYS A 1 90 ? -2.885 7.591 -6.168 1.00 97.94 90 LYS A N 1
ATOM 657 C CA . LYS A 1 90 ? -3.187 6.219 -5.737 1.00 97.94 90 LYS A CA 1
ATOM 658 C C . LYS A 1 90 ? -1.955 5.336 -5.890 1.00 97.94 90 LYS A C 1
ATOM 660 O O . LYS A 1 90 ? -1.278 5.338 -6.913 1.00 97.94 90 LYS A O 1
ATOM 665 N N . ILE A 1 91 ? -1.664 4.567 -4.851 1.00 98.50 91 ILE A N 1
ATOM 666 C CA . ILE A 1 91 ? -0.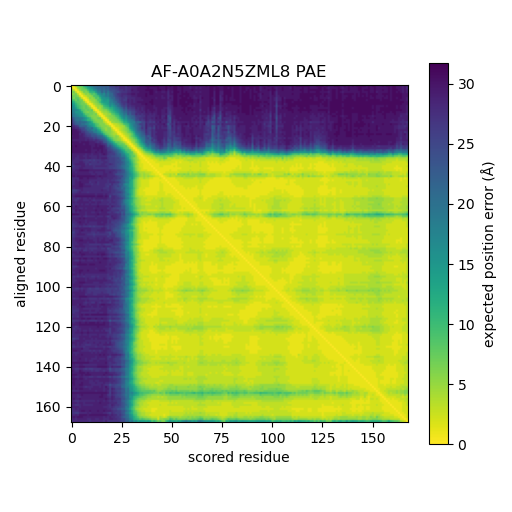616 3.553 -4.824 1.00 98.50 91 ILE A CA 1
ATOM 667 C C . ILE A 1 91 ? -1.313 2.202 -4.898 1.00 98.50 91 ILE A C 1
ATOM 669 O O . ILE A 1 91 ? -2.005 1.833 -3.949 1.00 98.50 91 ILE A O 1
ATOM 673 N N . ARG A 1 92 ? -1.153 1.476 -6.005 1.00 98.62 92 ARG A N 1
ATOM 674 C CA . ARG A 1 92 ? -1.894 0.235 -6.280 1.00 98.62 92 ARG A CA 1
ATOM 675 C C . ARG A 1 92 ? -0.955 -0.950 -6.449 1.00 98.62 92 ARG A C 1
ATOM 677 O O . ARG A 1 92 ? 0.141 -0.814 -6.993 1.00 98.62 92 ARG A O 1
ATOM 684 N N . MET A 1 93 ? -1.367 -2.119 -5.971 1.00 98.69 93 MET A N 1
ATOM 685 C CA . MET A 1 93 ? -0.645 -3.372 -6.180 1.00 98.69 93 MET A CA 1
ATOM 686 C C . MET A 1 93 ? -0.667 -3.751 -7.662 1.00 98.69 93 MET A C 1
ATOM 688 O O . MET A 1 93 ? -1.708 -3.730 -8.313 1.00 98.69 93 MET A O 1
ATOM 692 N N . HIS A 1 94 ? 0.485 -4.137 -8.200 1.00 98.25 94 HIS A N 1
ATOM 693 C CA . HIS A 1 94 ? 0.600 -4.552 -9.590 1.00 98.25 94 HIS A CA 1
ATOM 694 C C . HIS A 1 94 ? -0.036 -5.946 -9.790 1.00 98.25 94 HIS A C 1
ATOM 696 O O . HIS A 1 94 ? 0.407 -6.902 -9.144 1.00 98.25 94 HIS A O 1
ATOM 702 N N . PRO A 1 95 ? -0.979 -6.124 -10.739 1.00 96.56 95 PRO A N 1
ATOM 703 C CA . PRO A 1 95 ? -1.740 -7.370 -10.904 1.00 96.56 95 PRO A CA 1
ATOM 704 C C . PRO A 1 95 ? -0.873 -8.594 -11.226 1.00 96.56 95 PRO A C 1
ATOM 706 O O . PRO A 1 95 ? -1.114 -9.681 -10.715 1.00 96.56 95 PRO A O 1
ATOM 709 N N . ASP A 1 96 ? 0.192 -8.420 -12.011 1.00 96.88 96 ASP A N 1
ATOM 710 C CA . ASP A 1 96 ? 1.116 -9.523 -12.330 1.00 96.88 96 ASP A CA 1
ATOM 711 C C . ASP A 1 96 ? 2.232 -9.750 -11.290 1.00 96.88 96 ASP A C 1
ATOM 713 O O . ASP A 1 96 ? 3.051 -10.655 -11.446 1.00 96.88 96 ASP A O 1
ATOM 717 N N . ASN A 1 97 ? 2.318 -8.923 -10.241 1.00 97.69 97 ASN A N 1
ATOM 718 C CA . ASN A 1 97 ? 3.399 -8.966 -9.249 1.00 97.69 97 ASN A CA 1
ATOM 719 C C . ASN A 1 97 ? 2.831 -8.845 -7.825 1.00 97.69 97 ASN A C 1
ATOM 721 O O . ASN A 1 97 ? 3.249 -7.989 -7.050 1.00 97.69 97 ASN A O 1
ATOM 725 N N . MET A 1 98 ? 1.877 -9.713 -7.488 1.00 97.75 98 MET A N 1
ATOM 726 C CA . MET A 1 98 ? 1.177 -9.714 -6.194 1.00 97.75 98 MET A CA 1
ATOM 727 C C . MET A 1 98 ? 2.004 -10.289 -5.033 1.00 97.75 98 MET A C 1
ATOM 729 O O . MET A 1 98 ? 1.656 -10.103 -3.874 1.00 97.75 98 MET A O 1
ATOM 733 N N . GLY A 1 99 ? 3.109 -10.981 -5.322 1.00 98.06 99 GLY A N 1
ATOM 734 C CA . GLY A 1 99 ? 3.998 -11.525 -4.298 1.00 98.06 99 GLY A CA 1
ATOM 735 C C . GLY A 1 99 ? 3.461 -12.772 -3.582 1.00 98.06 99 GLY A C 1
ATOM 736 O O . GLY A 1 99 ? 2.664 -13.552 -4.113 1.00 98.06 99 GLY A O 1
ATOM 737 N N . THR A 1 100 ? 3.974 -13.006 -2.377 1.00 98.06 100 THR A N 1
ATOM 738 C CA . THR A 1 100 ? 3.743 -14.211 -1.576 1.00 98.06 100 THR A CA 1
ATOM 739 C C . THR A 1 100 ? 3.673 -13.896 -0.088 1.00 98.06 100 THR A C 1
ATOM 741 O O . THR A 1 100 ? 4.425 -13.055 0.398 1.00 98.06 100 THR A O 1
ATOM 744 N N . HIS A 1 101 ? 2.886 -14.665 0.658 1.00 96.31 101 HIS A N 1
ATOM 745 C CA . HIS A 1 101 ? 2.938 -14.716 2.115 1.00 96.31 101 HIS A CA 1
ATOM 746 C C . HIS A 1 101 ? 3.322 -16.129 2.565 1.00 96.31 101 HIS A C 1
ATOM 748 O O . HIS A 1 101 ? 2.686 -17.108 2.171 1.00 96.31 101 HIS A O 1
ATOM 754 N N . SER A 1 102 ? 4.376 -16.254 3.378 1.00 94.31 102 SER A N 1
ATOM 755 C CA . SER A 1 102 ? 4.864 -17.551 3.880 1.00 94.31 102 SER A CA 1
ATOM 756 C C . SER A 1 102 ? 5.114 -18.587 2.763 1.00 94.31 102 SER A C 1
ATOM 758 O O . SER A 1 102 ? 4.815 -19.771 2.906 1.00 94.31 102 SER A O 1
ATOM 760 N N . GLY A 1 103 ? 5.641 -18.126 1.622 1.00 94.56 103 GLY A N 1
ATOM 761 C CA . GLY A 1 103 ? 5.936 -18.941 0.434 1.00 94.56 103 GLY A CA 1
ATOM 762 C C . GLY A 1 103 ? 4.727 -19.290 -0.442 1.00 94.56 103 GLY A C 1
ATOM 763 O O . GLY A 1 103 ? 4.909 -19.870 -1.510 1.00 94.56 103 GLY A O 1
ATOM 764 N N . GLN A 1 104 ? 3.514 -18.906 -0.040 1.00 97.00 104 GLN A N 1
ATOM 765 C CA . GLN A 1 104 ? 2.296 -19.094 -0.825 1.00 97.00 104 GLN A CA 1
ATOM 766 C C . GLN A 1 104 ? 1.987 -17.830 -1.623 1.00 97.00 104 GLN A C 1
ATOM 768 O O . GLN A 1 104 ? 2.064 -16.730 -1.084 1.00 97.00 104 GLN A O 1
ATOM 773 N N . THR A 1 105 ? 1.617 -17.977 -2.895 1.00 96.69 105 THR A N 1
ATOM 774 C CA . THR A 1 105 ? 1.183 -16.854 -3.737 1.00 96.69 105 THR A CA 1
ATOM 775 C C . THR A 1 105 ? 0.020 -16.111 -3.089 1.00 96.69 105 THR A C 1
ATOM 777 O O . THR A 1 105 ? -0.958 -16.734 -2.666 1.00 96.69 105 THR A O 1
ATOM 780 N N . TYR A 1 106 ? 0.130 -14.784 -3.016 1.00 97.19 106 TYR A N 1
ATOM 781 C CA . TYR A 1 106 ? -0.975 -13.944 -2.576 1.00 97.19 106 TYR A CA 1
ATOM 782 C C . TYR A 1 106 ? -2.106 -14.012 -3.610 1.00 97.19 106 TYR A C 1
ATOM 784 O O . TYR A 1 106 ? -1.872 -13.877 -4.807 1.00 97.19 106 TYR A O 1
ATOM 792 N N . THR A 1 107 ? -3.325 -14.281 -3.145 1.00 95.94 107 THR A N 1
ATOM 793 C CA . THR A 1 107 ? -4.523 -14.462 -3.990 1.00 95.94 107 THR A CA 1
ATOM 794 C C . THR A 1 107 ? -5.700 -13.608 -3.518 1.00 95.94 107 THR A C 1
ATOM 796 O O . THR A 1 107 ? -6.826 -13.824 -3.959 1.00 95.94 107 THR A O 1
ATOM 799 N N . GLY A 1 108 ? -5.441 -12.676 -2.596 1.00 95.00 108 GLY A N 1
ATOM 800 C CA . GLY A 1 108 ? -6.433 -11.714 -2.134 1.00 95.00 108 GLY A CA 1
ATOM 801 C C . GLY A 1 108 ? -6.666 -10.595 -3.146 1.00 95.00 108 GLY A C 1
ATOM 802 O O . GLY A 1 108 ? -6.159 -10.626 -4.269 1.00 95.00 108 GLY A O 1
ATOM 803 N N . GLU A 1 109 ? -7.449 -9.608 -2.724 1.00 95.75 109 GLU A N 1
ATOM 804 C CA . GLU A 1 109 ? -7.724 -8.410 -3.516 1.00 95.75 109 GLU A CA 1
ATOM 805 C C . GLU A 1 109 ? -6.449 -7.589 -3.742 1.00 95.75 109 GLU A C 1
ATOM 807 O O . GLU A 1 109 ? -5.547 -7.564 -2.903 1.00 95.75 109 GLU A O 1
ATOM 812 N N . LEU A 1 110 ? -6.370 -6.886 -4.873 1.00 97.62 110 LEU A N 1
ATOM 813 C CA . LEU A 1 110 ? -5.265 -5.960 -5.108 1.00 97.62 110 LEU A CA 1
ATOM 814 C C . LEU A 1 110 ? -5.327 -4.837 -4.079 1.00 97.62 110 LEU A C 1
ATOM 816 O O . LEU A 1 110 ? -6.316 -4.112 -3.997 1.00 97.62 110 LEU A O 1
ATOM 820 N N . LEU A 1 111 ? -4.260 -4.708 -3.293 1.00 98.25 111 LEU A N 1
ATOM 821 C CA . LEU A 1 111 ? -4.220 -3.697 -2.252 1.00 98.25 111 LEU A CA 1
ATOM 822 C C . LEU A 1 111 ? -3.927 -2.316 -2.838 1.00 98.25 111 LEU A C 1
ATOM 824 O O . LEU A 1 111 ? -3.082 -2.170 -3.726 1.00 98.25 111 LEU A O 1
ATOM 828 N N . GLU A 1 112 ? -4.562 -1.295 -2.280 1.00 98.19 112 GLU A N 1
ATOM 829 C CA . GLU A 1 112 ? -4.345 0.092 -2.668 1.00 98.19 112 GLU A CA 1
ATOM 830 C C . GLU A 1 112 ? -4.474 1.069 -1.500 1.00 98.19 112 GLU A C 1
ATOM 832 O O . GLU A 1 112 ? -5.150 0.817 -0.506 1.00 98.19 112 GLU A O 1
ATOM 837 N N . SER A 1 113 ? -3.806 2.212 -1.619 1.00 97.94 113 SER A N 1
ATOM 838 C CA . SER A 1 113 ? -3.969 3.347 -0.713 1.00 97.94 113 SER A CA 1
ATOM 839 C C . SER A 1 113 ? -3.820 4.646 -1.482 1.00 97.94 113 SER A C 1
ATOM 841 O O . SER A 1 113 ? -3.112 4.720 -2.480 1.00 97.94 113 SER A O 1
ATOM 843 N N . GLU A 1 114 ? -4.426 5.705 -0.966 1.00 97.56 114 GLU A N 1
ATOM 844 C CA . GLU A 1 114 ? -4.064 7.060 -1.362 1.00 97.56 114 GLU A CA 1
ATOM 845 C C . GLU A 1 114 ? -2.782 7.476 -0.636 1.00 97.56 114 GLU A C 1
ATOM 847 O O . GLU A 1 114 ? -2.616 7.190 0.555 1.00 97.56 114 GLU A O 1
ATOM 852 N N . PHE A 1 115 ? -1.869 8.135 -1.343 1.00 98.06 115 PHE A N 1
ATOM 853 C CA . PHE A 1 115 ? -0.699 8.744 -0.736 1.00 98.06 115 PHE A CA 1
ATOM 854 C C . PHE A 1 115 ? -1.098 10.042 -0.031 1.00 98.06 115 PHE A C 1
ATOM 856 O O . PHE A 1 115 ? -1.577 10.986 -0.660 1.00 98.06 115 PHE A O 1
ATOM 863 N N . ASP A 1 116 ? -0.843 10.114 1.273 1.00 97.50 116 ASP A N 1
ATOM 864 C CA . ASP A 1 116 ? -0.964 11.340 2.056 1.00 97.50 116 ASP A CA 1
ATOM 865 C C . ASP A 1 116 ? 0.251 11.471 2.989 1.00 97.50 116 ASP A C 1
ATOM 867 O O . ASP A 1 116 ? 0.399 10.666 3.915 1.00 97.50 116 ASP A O 1
ATOM 871 N N . PRO A 1 117 ? 1.133 12.471 2.788 1.00 95.75 117 PRO A N 1
ATOM 872 C CA . PRO A 1 117 ? 2.314 12.649 3.630 1.00 95.75 117 PRO A CA 1
ATOM 873 C C . PRO A 1 117 ? 1.970 12.918 5.103 1.00 95.75 117 PRO A C 1
ATOM 875 O O . PRO A 1 117 ? 2.809 12.690 5.971 1.00 95.75 117 PRO A O 1
ATOM 878 N N . GLU A 1 118 ? 0.750 13.371 5.406 1.00 96.12 118 GLU A N 1
ATOM 879 C CA . GLU A 1 118 ? 0.276 13.610 6.776 1.00 96.12 118 GLU A CA 1
ATOM 880 C C . GLU A 1 118 ? -0.167 12.320 7.488 1.00 96.12 118 GLU A C 1
ATOM 882 O O . GLU A 1 118 ? -0.378 12.330 8.701 1.00 96.12 118 GLU A O 1
ATOM 887 N N . LYS A 1 119 ? -0.304 11.209 6.751 1.00 95.88 119 LYS A N 1
ATOM 888 C CA . LYS A 1 119 ? -0.762 9.904 7.259 1.00 95.88 119 LYS A CA 1
ATOM 889 C C . LYS A 1 119 ? 0.347 8.851 7.310 1.00 95.88 119 LYS A C 1
ATOM 891 O O . LYS A 1 119 ? 0.094 7.725 7.724 1.00 95.88 119 LYS A O 1
ATOM 896 N N . ILE A 1 120 ? 1.573 9.212 6.931 1.00 94.31 120 ILE A N 1
ATOM 897 C CA . ILE A 1 120 ? 2.742 8.328 6.998 1.00 94.31 120 ILE A CA 1
ATOM 898 C C . ILE A 1 120 ? 3.002 7.906 8.452 1.00 94.31 120 ILE A C 1
ATOM 900 O O . ILE A 1 120 ? 3.104 8.750 9.343 1.00 94.31 120 ILE A O 1
ATOM 904 N N . GLN A 1 121 ? 3.154 6.599 8.674 1.00 92.44 121 GLN A N 1
ATOM 905 C CA . GLN A 1 121 ? 3.494 5.999 9.967 1.00 92.44 121 GLN A CA 1
ATOM 906 C C . GLN A 1 121 ? 4.828 5.259 9.851 1.00 92.44 121 GLN A C 1
ATOM 908 O O . GLN A 1 121 ? 5.055 4.524 8.892 1.00 92.44 121 GLN A O 1
ATOM 913 N N . ASP A 1 122 ? 5.734 5.449 10.812 1.00 91.81 122 ASP A N 1
ATOM 914 C CA . ASP A 1 122 ? 7.084 4.859 10.793 1.00 91.81 122 ASP A CA 1
ATOM 915 C C . ASP A 1 122 ? 7.828 5.067 9.457 1.00 91.81 122 ASP A C 1
ATOM 917 O O . ASP A 1 122 ? 8.437 4.137 8.914 1.00 91.81 122 ASP A O 1
ATOM 921 N N . ASP A 1 123 ? 7.737 6.278 8.901 1.00 93.56 123 ASP A N 1
ATOM 922 C CA . ASP A 1 123 ? 8.301 6.666 7.598 1.00 93.56 123 ASP A CA 1
ATOM 923 C C . ASP A 1 123 ? 7.780 5.835 6.404 1.00 93.56 123 ASP A C 1
ATOM 925 O O . ASP A 1 123 ? 8.395 5.799 5.332 1.00 93.56 123 ASP A O 1
ATOM 929 N N . LYS A 1 124 ? 6.637 5.157 6.576 1.00 96.50 124 LYS A N 1
ATOM 930 C CA . LYS A 1 124 ? 6.005 4.286 5.582 1.00 96.50 124 LYS A CA 1
ATOM 931 C C . LYS A 1 124 ? 4.546 4.656 5.318 1.00 96.50 124 LYS A C 1
ATOM 933 O O . LYS A 1 124 ? 3.779 4.982 6.219 1.00 96.50 124 LYS A O 1
ATOM 938 N N . THR A 1 125 ? 4.154 4.563 4.050 1.00 97.56 125 THR A N 1
ATOM 939 C CA . THR A 1 125 ? 2.738 4.511 3.652 1.00 97.56 125 THR A CA 1
ATOM 940 C C . THR A 1 125 ? 2.219 3.085 3.839 1.00 97.56 125 THR A C 1
ATOM 942 O O . THR A 1 125 ? 2.828 2.146 3.325 1.00 9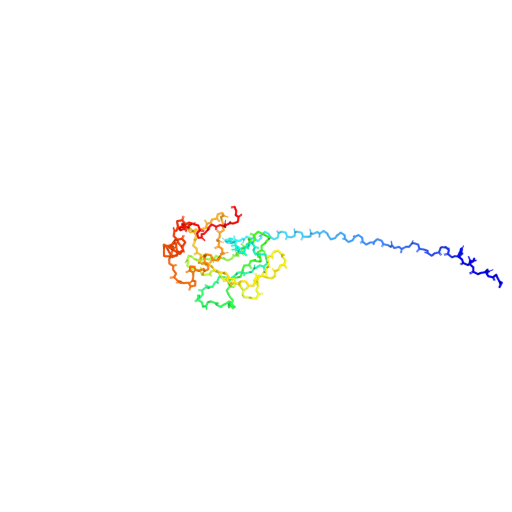7.56 125 THR A O 1
ATOM 945 N N . VAL A 1 126 ? 1.114 2.903 4.560 1.00 98.00 126 VAL A N 1
ATOM 946 C CA . VAL A 1 126 ? 0.524 1.575 4.795 1.00 98.00 126 VAL A CA 1
ATOM 947 C C . VAL A 1 126 ? -0.442 1.207 3.672 1.00 98.00 126 VAL A C 1
ATOM 949 O O . VAL A 1 126 ? -1.388 1.938 3.386 1.00 98.00 126 VAL A O 1
ATOM 952 N N . ILE A 1 127 ? -0.216 0.053 3.048 1.00 98.06 127 ILE A N 1
ATOM 953 C CA . ILE A 1 127 ? -1.076 -0.529 2.016 1.00 98.06 127 ILE A CA 1
ATOM 954 C C . ILE A 1 127 ? -1.682 -1.817 2.585 1.00 98.06 127 ILE A C 1
ATOM 956 O O . ILE A 1 127 ? -0.977 -2.809 2.774 1.00 98.06 127 ILE A O 1
ATOM 960 N N . SER A 1 128 ? -2.970 -1.788 2.923 1.00 97.31 128 SER A N 1
ATOM 961 C CA . SER A 1 128 ? -3.657 -2.835 3.687 1.00 97.31 128 SER A CA 1
ATOM 962 C C . SER A 1 128 ? -5.104 -3.013 3.211 1.00 97.31 128 SER A C 1
ATOM 964 O O . SER A 1 128 ? -5.623 -2.162 2.479 1.00 97.31 128 SER A O 1
ATOM 966 N N . PRO A 1 129 ? -5.812 -4.069 3.652 1.00 96.88 129 PRO A N 1
ATOM 967 C CA . PRO A 1 129 ? -7.238 -4.215 3.384 1.00 96.88 129 PRO A CA 1
ATOM 968 C C . PRO A 1 129 ? -8.083 -3.010 3.832 1.00 96.88 129 PRO A C 1
ATOM 970 O O . PRO A 1 129 ? -9.077 -2.702 3.182 1.00 96.88 129 PRO A O 1
ATOM 973 N N . LEU A 1 130 ? -7.696 -2.292 4.897 1.00 96.75 130 LEU A N 1
ATOM 974 C CA . LEU A 1 130 ? -8.433 -1.107 5.360 1.00 96.75 130 LEU A CA 1
ATOM 975 C C . LEU A 1 130 ? -8.237 0.096 4.437 1.00 96.75 130 LEU A C 1
ATOM 977 O O . LEU A 1 130 ? -9.220 0.751 4.080 1.00 96.75 130 LEU A O 1
ATOM 981 N N . THR A 1 131 ? -6.999 0.379 4.019 1.00 97.62 131 THR A N 1
ATOM 982 C CA . THR A 1 131 ? -6.754 1.465 3.059 1.00 97.62 131 THR A CA 1
ATOM 983 C C . THR A 1 131 ? -7.376 1.156 1.703 1.00 97.62 131 THR A C 1
ATOM 985 O O . THR A 1 131 ? -7.950 2.059 1.098 1.00 97.62 131 THR A O 1
ATOM 988 N N . THR A 1 132 ? -7.390 -0.119 1.308 1.00 97.56 132 THR A N 1
ATOM 989 C CA . THR A 1 132 ? -8.045 -0.624 0.090 1.00 97.56 132 THR A CA 1
ATOM 990 C C . THR A 1 132 ? -9.558 -0.437 0.154 1.00 97.56 132 THR A C 1
ATOM 992 O O . THR A 1 132 ? -10.160 0.139 -0.749 1.00 97.56 132 THR A O 1
ATOM 995 N N . LEU A 1 133 ? -10.191 -0.848 1.258 1.00 97.00 133 LEU A N 1
ATOM 996 C CA . LEU A 1 133 ? -11.637 -0.719 1.441 1.00 97.00 133 LEU A CA 1
ATOM 997 C C . LEU A 1 133 ? -12.095 0.745 1.393 1.00 97.00 133 LEU A C 1
ATOM 999 O O . LEU A 1 133 ? -13.145 1.036 0.820 1.00 97.00 133 LEU A O 1
ATOM 1003 N N . LYS A 1 134 ? -11.295 1.668 1.948 1.00 97.31 134 LYS A N 1
ATOM 1004 C CA . LYS A 1 134 ? -11.531 3.116 1.844 1.00 97.31 134 LYS A CA 1
ATOM 1005 C C . LYS A 1 134 ? -11.635 3.567 0.384 1.00 97.31 134 LYS A C 1
ATOM 1007 O O . LYS A 1 134 ? -12.529 4.344 0.064 1.00 97.31 134 LYS A O 1
ATOM 1012 N N . GLN A 1 135 ? -10.724 3.099 -0.474 1.00 95.94 135 GLN A N 1
ATOM 1013 C CA . GLN A 1 135 ? -10.681 3.484 -1.887 1.00 95.94 135 GLN A CA 1
ATOM 1014 C C . GLN A 1 135 ? -11.834 2.866 -2.681 1.00 95.94 135 GLN A C 1
ATOM 1016 O O . GLN A 1 135 ? -12.559 3.586 -3.358 1.00 95.94 135 GLN A O 1
ATOM 1021 N N . ILE A 1 136 ? -12.056 1.555 -2.544 1.00 94.25 136 ILE A N 1
AT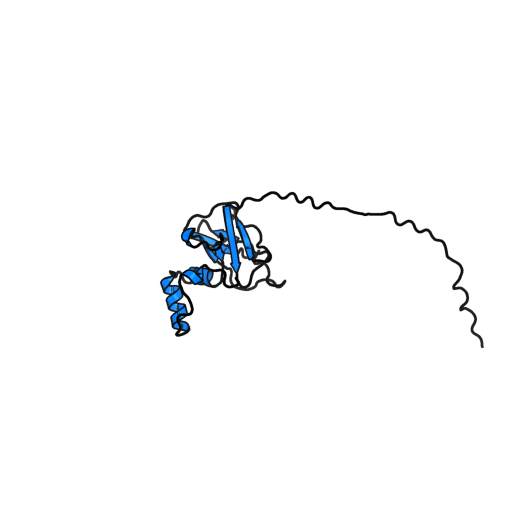OM 1022 C CA . ILE A 1 136 ? -13.090 0.826 -3.296 1.00 94.25 136 ILE A CA 1
ATOM 1023 C C . ILE A 1 136 ? -14.492 1.372 -3.006 1.00 94.25 136 ILE A C 1
ATOM 1025 O O . ILE A 1 136 ? -15.339 1.420 -3.898 1.00 94.25 136 ILE A O 1
ATOM 1029 N N . LEU A 1 137 ? -14.753 1.766 -1.757 1.00 95.88 137 LEU A N 1
ATOM 1030 C CA . LEU A 1 137 ? -16.044 2.324 -1.354 1.00 95.88 137 LEU A CA 1
ATOM 1031 C C . LEU A 1 137 ? -16.134 3.848 -1.510 1.00 95.88 137 LEU A C 1
ATOM 1033 O O . LEU A 1 137 ? -17.198 4.398 -1.232 1.00 95.88 137 LEU A O 1
ATOM 1037 N N . ASP A 1 138 ? -15.051 4.511 -1.924 1.00 95.31 138 ASP A N 1
ATOM 1038 C CA . ASP A 1 138 ? -14.938 5.973 -2.011 1.00 95.31 138 ASP A CA 1
ATOM 1039 C C . ASP A 1 138 ? -15.392 6.680 -0.717 1.00 95.31 138 ASP A C 1
ATOM 1041 O O . ASP A 1 138 ? -16.185 7.624 -0.712 1.00 95.31 138 ASP A O 1
ATOM 1045 N N . LEU A 1 139 ? -14.924 6.167 0.426 1.00 96.06 139 LEU A N 1
ATOM 1046 C CA . LEU A 1 139 ? -15.269 6.697 1.745 1.00 96.06 139 LEU A CA 1
ATOM 1047 C C . LEU A 1 139 ? -14.169 7.612 2.281 1.00 96.06 139 LEU A C 1
ATOM 1049 O O . LEU A 1 139 ? -12.968 7.393 2.096 1.00 96.06 139 LEU A O 1
ATOM 1053 N N . ASN A 1 140 ? -14.581 8.625 3.040 1.00 96.50 140 ASN A N 1
ATOM 1054 C CA . ASN A 1 140 ? -13.664 9.306 3.946 1.00 96.50 140 ASN A CA 1
ATOM 1055 C C . ASN A 1 140 ? -13.406 8.444 5.201 1.00 96.50 140 ASN A C 1
ATOM 1057 O O . ASN A 1 140 ? -14.056 7.424 5.436 1.00 96.50 140 ASN A O 1
ATOM 1061 N N . GLU A 1 141 ? -12.429 8.855 6.008 1.00 97.31 141 GLU A N 1
ATOM 1062 C CA . GLU A 1 141 ? -11.999 8.123 7.207 1.00 97.31 141 GLU A CA 1
ATOM 1063 C C . GLU A 1 141 ? -13.133 7.970 8.229 1.00 97.31 141 GLU A C 1
ATOM 10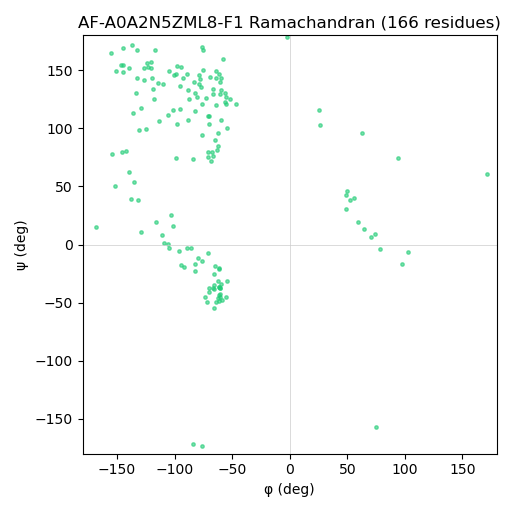65 O O . GLU A 1 141 ? -13.368 6.871 8.733 1.00 97.31 141 GLU A O 1
ATOM 1070 N N . THR A 1 142 ? -13.874 9.051 8.483 1.00 97.81 142 THR A N 1
ATOM 1071 C CA . THR A 1 142 ? -14.981 9.077 9.443 1.00 97.81 142 THR A CA 1
ATOM 1072 C C . THR A 1 142 ? -16.093 8.103 9.053 1.00 97.81 142 THR A C 1
ATOM 1074 O O . THR A 1 142 ? -16.606 7.372 9.908 1.00 97.81 142 THR A O 1
ATOM 1077 N N . ASP A 1 143 ? -16.454 8.058 7.771 1.00 97.81 143 ASP A N 1
ATOM 1078 C CA . ASP A 1 143 ? -17.507 7.180 7.260 1.00 97.81 143 ASP A CA 1
ATOM 1079 C C . ASP A 1 143 ? -17.075 5.711 7.286 1.00 97.81 143 ASP A C 1
ATOM 1081 O O . ASP A 1 143 ? -17.858 4.857 7.709 1.00 97.81 143 ASP A O 1
ATOM 1085 N N . LEU A 1 144 ? -15.822 5.406 6.925 1.00 97.38 144 LEU A N 1
ATOM 1086 C CA . LEU A 1 144 ? -15.281 4.046 7.018 1.00 97.38 144 LEU A CA 1
ATOM 1087 C C . LEU A 1 144 ? -15.270 3.542 8.468 1.00 97.38 144 LEU A C 1
ATOM 1089 O O . LEU A 1 144 ? -15.752 2.444 8.753 1.00 97.38 144 LEU A O 1
ATOM 1093 N N . VAL A 1 145 ? -14.761 4.355 9.398 1.00 97.94 145 VAL A N 1
ATOM 1094 C CA . VAL A 1 145 ? -14.729 4.025 10.831 1.00 97.94 145 VAL A CA 1
ATOM 1095 C C . VAL A 1 145 ? -16.140 3.829 11.374 1.00 97.94 145 VAL A C 1
ATOM 1097 O O . VAL A 1 145 ? -16.396 2.874 12.109 1.00 97.94 145 VAL A O 1
ATOM 1100 N N . SER A 1 146 ? -17.075 4.699 10.989 1.00 97.00 146 SER A N 1
ATOM 1101 C CA . SER A 1 146 ? -18.477 4.597 11.396 1.00 97.00 146 SER A CA 1
ATOM 1102 C C . SER A 1 146 ? -19.121 3.314 10.883 1.00 97.00 146 SER A C 1
ATOM 1104 O O . SER A 1 146 ? -19.775 2.619 11.658 1.00 97.00 146 SER A O 1
ATOM 1106 N N . LEU A 1 147 ? -18.908 2.972 9.609 1.00 96.31 147 LEU A N 1
ATOM 1107 C CA . LEU A 1 147 ? -19.426 1.753 8.990 1.00 96.31 147 LEU A CA 1
ATOM 1108 C C . LEU A 1 147 ? -18.928 0.499 9.717 1.00 96.31 147 LEU A C 1
ATOM 1110 O O . LEU A 1 147 ? -19.722 -0.383 10.054 1.00 96.31 147 LEU A O 1
ATOM 1114 N N . ILE A 1 148 ? -17.624 0.428 9.986 1.00 96.19 148 ILE A N 1
ATOM 1115 C CA . ILE A 1 148 ? -17.010 -0.714 10.668 1.00 96.19 148 ILE A CA 1
ATOM 1116 C C . ILE A 1 148 ? -17.527 -0.804 12.105 1.00 96.19 148 ILE A C 1
ATOM 1118 O O . ILE A 1 148 ? -18.100 -1.822 12.481 1.00 96.19 148 ILE A O 1
ATOM 1122 N N . ASN A 1 149 ? -17.416 0.263 12.896 1.00 96.81 149 ASN A N 1
ATOM 1123 C CA . ASN A 1 149 ? -17.817 0.234 14.305 1.00 96.81 149 ASN A CA 1
ATOM 1124 C C . ASN A 1 149 ? -19.313 -0.076 14.492 1.00 96.81 149 ASN A C 1
ATOM 1126 O O . ASN A 1 149 ? -19.676 -0.804 15.416 1.00 96.81 149 ASN A O 1
ATOM 1130 N N . GLN A 1 150 ? -20.181 0.416 13.599 1.00 96.06 150 GLN A N 1
ATOM 1131 C CA . GLN A 1 150 ? -21.605 0.057 13.596 1.00 96.06 150 GLN A CA 1
ATOM 1132 C C . GLN A 1 150 ? -21.829 -1.421 13.267 1.00 96.06 150 GLN A C 1
ATOM 1134 O O . GLN A 1 150 ? -22.681 -2.057 13.875 1.00 96.06 150 GLN A O 1
ATOM 1139 N N . SER A 1 151 ? -21.050 -1.992 12.346 1.00 95.56 151 SER A N 1
ATOM 1140 C CA . SER A 1 151 ? -21.171 -3.410 11.975 1.00 95.56 151 SER A CA 1
ATOM 1141 C C . SER A 1 151 ? -20.806 -4.362 13.121 1.00 95.56 151 SER A C 1
ATOM 1143 O O . SER A 1 151 ? -21.283 -5.496 13.150 1.00 95.56 151 SER A O 1
ATOM 1145 N N . PHE A 1 152 ? -19.979 -3.907 14.067 1.00 94.81 152 PHE A N 1
ATOM 1146 C CA . PHE A 1 152 ? -19.536 -4.687 15.226 1.00 94.81 152 PHE A CA 1
ATOM 1147 C C . PHE A 1 152 ? -20.197 -4.273 16.552 1.00 94.81 152 PHE A C 1
ATOM 1149 O O . PHE A 1 152 ? -19.871 -4.860 17.584 1.00 94.81 152 PHE A O 1
ATOM 1156 N N . ASP A 1 153 ? -21.101 -3.283 16.551 1.00 94.62 153 ASP A N 1
ATOM 1157 C CA . ASP A 1 153 ? -21.697 -2.675 17.756 1.00 94.62 153 ASP A CA 1
ATOM 1158 C C . ASP A 1 153 ? -20.649 -2.266 18.821 1.00 94.62 153 ASP A C 1
ATOM 1160 O O . ASP A 1 153 ? -20.894 -2.305 20.032 1.00 94.62 153 ASP A O 1
ATOM 1164 N N . GLN A 1 154 ? -19.442 -1.894 18.382 1.00 94.06 154 GLN A N 1
ATOM 1165 C CA . GLN A 1 154 ? -18.288 -1.620 19.240 1.00 94.06 154 GLN A CA 1
ATOM 1166 C C . GLN A 1 154 ? -17.352 -0.586 18.604 1.00 94.06 154 GLN A C 1
ATOM 1168 O O . GLN A 1 154 ? -17.205 -0.525 17.389 1.00 94.06 154 GLN A O 1
ATOM 1173 N N . SER A 1 155 ? -16.670 0.205 19.438 1.00 93.12 155 SER A N 1
ATOM 1174 C CA . SER A 1 155 ? -15.626 1.143 18.999 1.00 93.12 155 SER A CA 1
ATOM 1175 C C . SER A 1 155 ? -14.287 0.415 18.854 1.00 93.12 155 SER A C 1
ATOM 1177 O O . SER A 1 155 ? -13.419 0.548 19.716 1.00 93.12 155 SER A O 1
ATOM 1179 N N . ILE A 1 156 ? -14.148 -0.392 17.801 1.00 94.62 156 ILE A N 1
ATOM 1180 C CA . ILE A 1 156 ? -12.962 -1.229 17.555 1.00 94.62 156 ILE A CA 1
ATOM 1181 C C . ILE A 1 156 ? -11.896 -0.549 16.693 1.00 94.62 156 ILE A C 1
ATOM 1183 O O . ILE A 1 156 ? -10.755 -0.996 16.696 1.00 94.62 156 ILE A O 1
ATOM 1187 N N . LEU A 1 157 ? -12.271 0.496 15.956 1.00 95.81 157 LEU A N 1
ATOM 1188 C CA . LEU A 1 157 ? -11.405 1.198 15.014 1.00 95.81 157 LEU A CA 1
ATOM 1189 C C . LEU A 1 157 ? -11.512 2.713 15.215 1.00 95.81 157 LEU A C 1
ATOM 1191 O O . LEU A 1 157 ? -12.598 3.242 15.471 1.00 95.81 157 LEU A O 1
ATOM 1195 N N . THR A 1 158 ? -10.396 3.413 15.059 1.00 96.69 158 THR A N 1
ATOM 1196 C CA . THR A 1 158 ? -10.294 4.872 14.961 1.00 96.69 158 THR A CA 1
ATOM 1197 C C . THR A 1 158 ? -9.748 5.281 13.590 1.00 96.69 158 THR A C 1
ATOM 1199 O O . THR A 1 158 ? -9.236 4.454 12.841 1.00 96.69 158 THR A O 1
ATOM 1202 N N . GLU A 1 159 ? -9.829 6.567 13.239 1.00 96.56 159 GLU A N 1
ATOM 1203 C CA . GLU A 1 159 ? -9.309 7.061 11.949 1.00 96.56 159 GLU A CA 1
ATOM 1204 C C . GLU A 1 159 ? -7.793 6.854 11.808 1.00 96.56 159 GLU A C 1
ATOM 1206 O O . GLU A 1 159 ? -7.297 6.605 10.712 1.00 96.56 159 GLU A O 1
ATOM 1211 N N . ALA A 1 160 ? -7.054 6.909 12.921 1.00 94.94 160 ALA A N 1
ATOM 1212 C CA . ALA A 1 160 ? -5.615 6.668 12.923 1.00 94.94 160 ALA A CA 1
ATOM 1213 C C . ALA A 1 160 ? -5.278 5.213 12.567 1.00 94.94 160 ALA A C 1
ATOM 1215 O O . ALA A 1 160 ? -4.324 4.972 11.829 1.00 94.94 160 ALA A O 1
ATOM 1216 N N . ASP A 1 161 ? -6.090 4.260 13.032 1.00 95.94 161 ASP A N 1
ATOM 1217 C CA . ASP A 1 161 ? -5.851 2.825 12.848 1.00 95.94 161 ASP A CA 1
ATOM 1218 C C . ASP A 1 161 ? -5.909 2.390 11.374 1.00 95.94 161 ASP A C 1
ATOM 1220 O O . ASP A 1 161 ? -5.359 1.351 11.021 1.00 95.94 161 ASP A O 1
ATOM 1224 N N . ILE A 1 162 ? -6.518 3.192 10.491 1.00 97.12 162 ILE A N 1
ATOM 1225 C CA . ILE A 1 162 ? -6.538 2.944 9.039 1.00 97.12 162 ILE A CA 1
ATOM 1226 C C . ILE A 1 162 ? -5.113 2.905 8.462 1.00 97.12 162 ILE A C 1
ATOM 1228 O O . ILE A 1 162 ? -4.847 2.144 7.532 1.00 97.12 162 ILE A O 1
ATOM 1232 N N . TYR A 1 163 ? -4.201 3.714 9.008 1.00 96.81 163 TYR A N 1
ATOM 1233 C CA . TYR A 1 163 ? -2.862 3.947 8.455 1.00 96.81 163 TYR A CA 1
ATOM 1234 C C . TYR A 1 163 ? -1.737 3.358 9.307 1.00 96.81 163 TYR A C 1
ATOM 1236 O O . TYR A 1 163 ? -0.567 3.632 9.046 1.00 96.81 163 TYR A O 1
ATOM 1244 N N . VAL A 1 164 ? -2.069 2.574 10.332 1.00 95.06 164 VAL A N 1
ATOM 1245 C CA . VAL A 1 164 ? -1.091 1.882 11.177 1.00 95.06 164 VAL A CA 1
ATOM 1246 C C . VAL A 1 164 ? -0.848 0.484 10.620 1.00 95.06 164 VAL A C 1
ATOM 1248 O O . VAL A 1 164 ? -1.765 -0.160 10.119 1.00 95.06 164 VAL A O 1
ATOM 1251 N N . ASP A 1 165 ? 0.395 0.010 10.701 1.00 94.56 165 ASP A N 1
ATOM 1252 C CA . ASP A 1 165 ? 0.730 -1.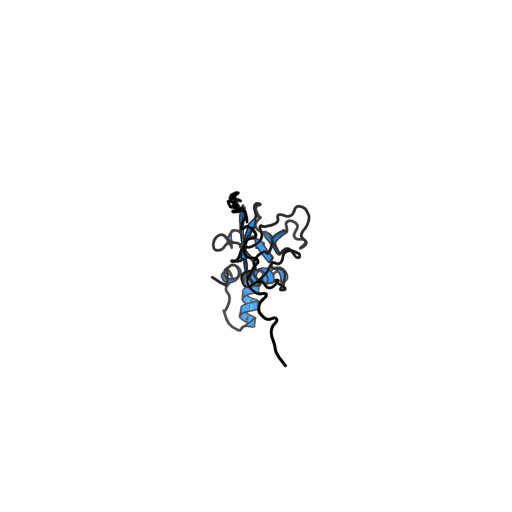384 10.410 1.00 94.56 165 ASP A CA 1
ATOM 1253 C C . ASP A 1 165 ? 0.156 -2.292 11.518 1.00 94.56 165 ASP A C 1
ATOM 1255 O O . ASP A 1 165 ? 0.652 -2.240 12.646 1.00 94.56 165 ASP A O 1
ATOM 1259 N N . PRO A 1 166 ? -0.867 -3.124 11.238 1.00 87.94 166 PRO A N 1
ATOM 1260 C CA . PRO A 1 166 ? -1.540 -3.926 12.260 1.00 87.94 166 PRO A CA 1
ATOM 1261 C C . PRO A 1 166 ? -0.703 -5.088 12.820 1.00 87.94 166 PRO A C 1
ATOM 1263 O O . PRO A 1 166 ? -1.166 -5.765 13.737 1.00 87.94 166 PRO A O 1
ATOM 1266 N N . ILE A 1 167 ? 0.478 -5.381 12.260 1.00 88.44 167 ILE A N 1
ATOM 1267 C CA . ILE A 1 167 ? 1.320 -6.515 12.690 1.00 88.44 167 ILE A CA 1
ATOM 1268 C C . ILE A 1 167 ? 2.374 -6.094 13.725 1.00 88.44 167 ILE A C 1
ATOM 1270 O O . ILE A 1 167 ? 2.931 -6.953 14.413 1.00 88.44 167 ILE A O 1
ATOM 1274 N N . LYS A 1 168 ? 2.650 -4.795 13.840 1.00 78.50 168 LYS A N 1
ATOM 1275 C CA . LYS A 1 168 ? 3.678 -4.260 14.738 1.00 78.50 168 LYS A CA 1
ATOM 1276 C C . LYS A 1 168 ? 3.284 -4.223 16.211 1.00 78.50 168 LYS A C 1
ATOM 1278 O O . LYS A 1 168 ? 2.101 -3.976 16.526 1.00 78.50 168 LYS A O 1
#

Foldseek 3Di:
DDDDPPPPPDDDDDDDDDDDDDPPPPPPPPPPPVLDFPAKAFEPPPGFFQWKKWFQPVPPLDDDPPTWIWDTAHLRRMIGTNDDDDQFTKIWIDPVGQGDDPPHRDDDDIWMAGDDPVLDDPRHFYTYPLRRVCVVVVHDLVVSQVVVCVVVVHNPDDSNNSGDRPVD

Solvent-accessible surface area (backbone atoms only — not comparable to full-atom values): 10219 Å² total; per-residue (Å²): 136,79,92,87,85,87,78,82,84,82,85,87,82,88,82,79,94,78,82,76,86,79,85,77,76,72,69,77,80,74,74,72,72,80,77,68,56,60,45,36,30,32,36,44,81,66,46,26,23,52,21,28,36,29,44,41,84,85,73,78,88,63,98,52,96,88,52,56,64,37,42,58,14,37,86,76,5,41,26,35,24,68,62,78,82,52,77,70,35,35,38,35,45,34,87,92,31,54,29,22,41,97,89,38,73,54,80,73,78,78,39,22,22,68,40,44,84,91,55,49,40,94,79,20,42,45,28,21,68,58,28,22,50,32,59,79,67,72,44,56,56,68,56,47,32,49,54,52,23,61,75,65,79,40,90,82,61,52,66,69,59,52,34,50,69,89,87,116

Sequence (168 aa):
MKNNLFIIILLISLVFLTSCGGGGGSTPISSSTNVSYAFTGVAVDPYIQNAKFYIDKNDDGVYSDGEPLSSASDENGVFGFTESANKGDKIRMHPDNMGTHSGQTYTGELLESEFDPEKIQDDKTVISPLTTLKQILDLNETDLVSLINQSFDQSILTEADIYVDPIK